Protein AF-A0A6N2WI45-F1 (afdb_monomer_lite)

Secondary structure (DSSP, 8-state):
-PPTTPEEEE-SS-SSS--EEEEEEEE-SSEEEEEES-SSSS-EEEEEETT-TTEEEEE----

Sequence (63 aa):
MPSPGAIIFFDWEHDGTCDHVGIVERCDGTTVYTIEGNSGDAVKERSYAISSDSIMGYGMVVY

Foldseek 3Di:
DDDFQKKWFFDPPLPLDTDAIWTFHDDDPFKTWTFGAPPVNGTDIDIDGPPDPRTPDIGHDDD

pLDDT: mean 96.64, std 4.25, range [71.69, 98.75]

Structure (mmCIF, N/CA/C/O backbone):
data_AF-A0A6N2WI45-F1
#
_entry.id   AF-A0A6N2WI45-F1
#
loop_
_atom_site.group_PDB
_atom_site.id
_atom_site.type_symbol
_atom_site.label_atom_id
_atom_site.label_alt_id
_atom_site.label_comp_id
_atom_site.label_asym_id
_atom_site.label_entity_id
_atom_site.label_seq_id
_atom_site.pdbx_PDB_ins_code
_atom_site.Cartn_x
_atom_site.Cartn_y
_atom_site.Cartn_z
_atom_site.occupancy
_atom_site.B_iso_or_equiv
_atom_site.auth_seq_id
_atom_site.auth_comp_id
_atom_site.auth_asym_id
_atom_site.auth_atom_id
_atom_site.pdbx_PDB_model_num
ATOM 1 N N . MET A 1 1 ? -12.476 2.410 -4.378 1.00 84.38 1 MET A N 1
ATOM 2 C CA . MET A 1 1 ? -11.927 1.771 -3.165 1.00 84.38 1 MET A CA 1
ATOM 3 C C . MET A 1 1 ? -10.835 0.797 -3.575 1.00 84.38 1 MET A C 1
ATOM 5 O O . MET A 1 1 ? -11.042 0.113 -4.575 1.00 84.38 1 MET A O 1
ATOM 9 N N . PRO A 1 2 ? -9.697 0.743 -2.864 1.00 92.25 2 PRO A N 1
ATOM 10 C CA . PRO A 1 2 ? -8.656 -0.257 -3.085 1.00 92.25 2 PRO A CA 1
ATOM 11 C C . PRO A 1 2 ? -9.241 -1.662 -2.982 1.00 92.25 2 PRO A C 1
ATOM 13 O O . PRO A 1 2 ? -10.101 -1.916 -2.138 1.00 92.25 2 PRO A O 1
ATOM 16 N N . SER A 1 3 ? -8.800 -2.555 -3.861 1.00 95.31 3 SER A N 1
ATOM 17 C CA . SER A 1 3 ? -9.287 -3.935 -3.908 1.00 95.31 3 SER A CA 1
ATOM 18 C C . SER A 1 3 ? -8.254 -4.880 -3.294 1.00 95.31 3 SER A C 1
ATOM 20 O O . SER A 1 3 ? -7.063 -4.677 -3.541 1.00 95.31 3 SER A O 1
ATOM 22 N N . PRO A 1 4 ? -8.675 -5.910 -2.537 1.00 96.94 4 PRO A N 1
ATOM 23 C CA . PRO A 1 4 ? -7.780 -6.980 -2.105 1.00 96.94 4 PRO A CA 1
ATOM 24 C C . PRO A 1 4 ? -6.948 -7.536 -3.266 1.00 96.94 4 PRO A C 1
ATOM 26 O O . PRO A 1 4 ? -7.469 -7.752 -4.360 1.00 96.94 4 PRO A O 1
ATOM 29 N N . GL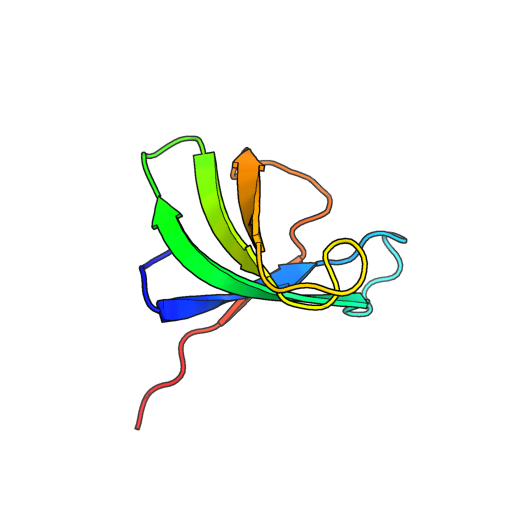Y A 1 5 ? -5.654 -7.747 -3.030 1.00 96.62 5 GLY A N 1
ATOM 30 C CA . GLY A 1 5 ? -4.689 -8.219 -4.025 1.00 96.62 5 GLY A CA 1
ATOM 31 C C . GLY A 1 5 ? -4.089 -7.131 -4.923 1.00 96.62 5 GLY A C 1
ATOM 32 O O . GLY A 1 5 ? -3.151 -7.422 -5.662 1.00 96.62 5 GLY A O 1
ATOM 33 N N . ALA A 1 6 ? -4.572 -5.885 -4.862 1.00 97.62 6 ALA A N 1
ATOM 34 C CA . ALA A 1 6 ? -3.900 -4.770 -5.527 1.00 97.62 6 ALA A CA 1
ATOM 35 C C . ALA A 1 6 ? -2.547 -4.471 -4.861 1.00 97.62 6 ALA A C 1
ATOM 37 O O . ALA A 1 6 ? -2.403 -4.588 -3.643 1.00 97.62 6 ALA A O 1
ATOM 38 N N . ILE A 1 7 ? -1.575 -4.028 -5.654 1.00 98.19 7 ILE A N 1
ATOM 39 C CA . ILE A 1 7 ? -0.345 -3.420 -5.146 1.00 98.19 7 ILE A CA 1
ATOM 40 C C . ILE A 1 7 ? -0.671 -1.983 -4.744 1.00 98.19 7 ILE A C 1
ATOM 42 O O . ILE A 1 7 ? -1.311 -1.262 -5.510 1.00 98.19 7 ILE A O 1
ATOM 46 N N . ILE A 1 8 ? -0.242 -1.573 -3.557 1.00 98.62 8 ILE A N 1
ATOM 47 C CA . ILE A 1 8 ? -0.247 -0.174 -3.118 1.00 98.62 8 ILE A CA 1
ATOM 48 C C . ILE A 1 8 ? 1.174 0.379 -3.230 1.00 98.62 8 ILE A C 1
ATOM 50 O O . ILE A 1 8 ? 2.129 -0.316 -2.883 1.00 98.62 8 ILE A O 1
ATOM 54 N N . PHE A 1 9 ? 1.301 1.604 -3.733 1.00 98.50 9 PHE A N 1
ATOM 55 C CA . PHE A 1 9 ? 2.568 2.312 -3.913 1.00 98.50 9 PHE A CA 1
ATOM 56 C C . PHE A 1 9 ? 2.615 3.512 -2.970 1.00 98.50 9 PHE A C 1
ATOM 58 O O . PHE A 1 9 ? 1.618 4.230 -2.842 1.00 98.50 9 PHE A O 1
ATOM 65 N N . PHE A 1 10 ? 3.765 3.734 -2.341 1.00 98.62 10 PHE A N 1
ATOM 66 C CA . PHE A 1 10 ? 3.996 4.850 -1.435 1.00 98.62 10 PHE A CA 1
ATOM 67 C C . PHE A 1 10 ? 5.111 5.763 -1.942 1.00 98.62 10 PHE A C 1
ATOM 69 O O . PHE A 1 10 ? 6.133 5.278 -2.423 1.00 98.62 10 PHE A O 1
ATOM 76 N N . ASP A 1 11 ? 4.891 7.063 -1.778 1.00 98.38 11 ASP A N 1
ATOM 77 C CA . ASP A 1 11 ? 5.852 8.148 -1.992 1.00 98.38 11 ASP A CA 1
ATOM 78 C C . ASP A 1 11 ? 5.922 8.923 -0.667 1.00 98.38 11 ASP A C 1
ATOM 80 O O . ASP A 1 11 ? 5.016 9.682 -0.308 1.00 98.38 11 ASP A O 1
A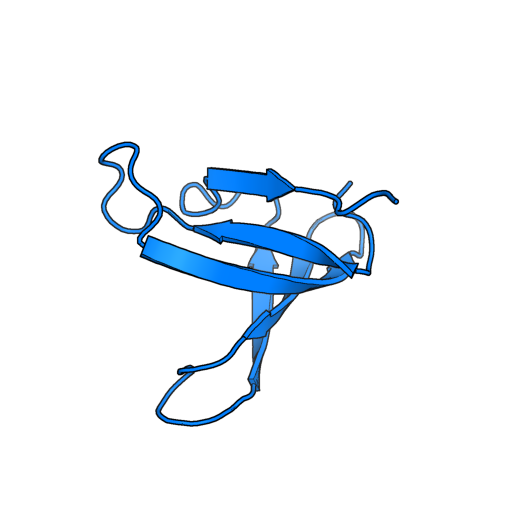TOM 84 N N . TRP A 1 12 ? 6.922 8.596 0.145 1.00 96.94 12 TRP A N 1
ATOM 85 C CA . TRP A 1 12 ? 7.127 9.159 1.478 1.00 96.94 12 TRP A CA 1
ATOM 86 C C . TRP A 1 12 ? 7.833 10.511 1.421 1.00 96.94 12 TRP A C 1
ATOM 88 O O . TRP A 1 12 ? 7.678 11.319 2.339 1.00 96.94 12 TRP A O 1
ATOM 98 N N . GLU A 1 13 ? 8.609 10.744 0.366 1.00 97.38 13 GLU A N 1
ATOM 99 C CA . GLU A 1 13 ? 9.419 11.947 0.170 1.00 97.38 13 GLU A CA 1
ATOM 100 C C . GLU A 1 13 ? 8.680 13.022 -0.647 1.00 97.38 13 GLU A C 1
ATOM 102 O O . GLU A 1 13 ? 9.079 14.189 -0.647 1.00 97.38 13 GLU A O 1
ATOM 107 N N . HIS A 1 14 ? 7.547 12.654 -1.251 1.00 95.94 14 HIS A N 1
ATOM 108 C CA . HIS A 1 14 ? 6.688 13.478 -2.099 1.00 95.94 14 HIS A CA 1
ATOM 109 C C . HIS A 1 14 ? 7.413 14.023 -3.335 1.00 95.94 14 HIS A C 1
ATOM 111 O O . HIS A 1 14 ? 7.174 15.160 -3.761 1.00 95.94 14 HIS A O 1
ATOM 117 N N . ASP A 1 15 ? 8.316 13.225 -3.902 1.00 97.44 15 ASP A N 1
ATOM 118 C CA . ASP A 1 15 ? 9.149 13.609 -5.043 1.00 97.44 15 ASP A CA 1
ATOM 119 C C . ASP A 1 15 ? 8.635 13.050 -6.386 1.00 97.44 15 ASP A C 1
ATOM 121 O O . ASP A 1 15 ? 9.179 13.367 -7.449 1.00 97.44 15 ASP A O 1
ATOM 125 N N . GLY A 1 16 ? 7.543 12.277 -6.358 1.00 96.12 16 GLY A N 1
ATOM 126 C CA . GLY A 1 16 ? 6.954 11.630 -7.527 1.00 96.12 16 GLY A CA 1
ATOM 127 C C . GLY A 1 16 ? 7.589 10.284 -7.885 1.00 96.12 16 GLY A C 1
ATOM 128 O O . GLY A 1 16 ? 7.223 9.704 -8.914 1.00 96.12 16 GLY A O 1
ATOM 129 N N . THR A 1 17 ? 8.505 9.775 -7.061 1.00 97.44 17 THR A N 1
ATOM 130 C CA . THR A 1 17 ? 9.120 8.451 -7.170 1.00 97.44 17 THR A CA 1
ATOM 131 C C . THR A 1 17 ? 8.513 7.512 -6.130 1.00 97.44 17 THR A C 1
ATOM 133 O O . THR A 1 17 ? 8.137 7.904 -5.035 1.00 97.44 17 THR A O 1
ATOM 136 N N . CYS A 1 18 ? 8.374 6.233 -6.480 1.00 97.69 18 CYS A N 1
ATOM 137 C CA . CYS A 1 18 ? 7.888 5.240 -5.529 1.00 97.69 18 CYS A CA 1
ATOM 138 C C . CYS A 1 18 ? 9.023 4.776 -4.606 1.00 97.69 18 CYS A C 1
ATOM 140 O O . CYS A 1 18 ? 10.000 4.197 -5.085 1.00 97.69 18 CYS A O 1
ATOM 142 N N . ASP A 1 19 ? 8.817 4.901 -3.298 1.00 98.25 19 ASP A N 1
ATOM 143 C CA . ASP A 1 19 ? 9.756 4.459 -2.260 1.00 98.25 19 ASP A CA 1
ATOM 144 C C . ASP A 1 19 ? 9.470 3.037 -1.780 1.00 98.25 19 ASP A C 1
ATOM 146 O O . ASP A 1 19 ? 10.375 2.244 -1.501 1.00 98.25 19 ASP A O 1
ATOM 150 N N . HIS A 1 20 ? 8.185 2.701 -1.655 1.00 98.25 20 HIS A N 1
ATOM 151 C CA . HIS A 1 20 ? 7.758 1.457 -1.030 1.00 98.25 20 HIS A CA 1
ATOM 152 C C . HIS A 1 20 ? 6.489 0.893 -1.659 1.00 98.25 20 HIS A C 1
ATOM 154 O O . HIS A 1 20 ? 5.658 1.619 -2.202 1.00 98.25 20 HIS A O 1
ATOM 160 N N . VAL A 1 21 ? 6.324 -0.425 -1.548 1.00 98.50 21 VAL A N 1
ATOM 161 C CA . VAL A 1 21 ? 5.135 -1.132 -2.018 1.00 98.50 21 VAL A CA 1
ATOM 162 C C . VAL A 1 21 ? 4.638 -2.136 -0.990 1.00 98.50 21 VAL A C 1
ATOM 164 O O . VAL A 1 21 ? 5.421 -2.750 -0.265 1.00 98.50 21 VAL A O 1
ATOM 167 N N . GLY A 1 22 ? 3.328 -2.353 -0.993 1.00 98.25 22 GLY A N 1
ATOM 168 C CA . GLY A 1 22 ? 2.658 -3.390 -0.215 1.00 98.25 22 GLY A CA 1
ATOM 169 C C . GLY A 1 22 ? 1.563 -4.079 -1.021 1.00 98.25 22 GLY A C 1
ATOM 170 O O . GLY A 1 22 ? 1.272 -3.704 -2.160 1.00 98.25 22 GLY A O 1
ATOM 171 N N . ILE A 1 23 ? 0.921 -5.075 -0.415 1.00 98.44 23 ILE A N 1
ATOM 172 C CA . ILE A 1 23 ? -0.270 -5.723 -0.978 1.00 98.44 23 ILE A CA 1
ATOM 173 C C . ILE A 1 23 ? -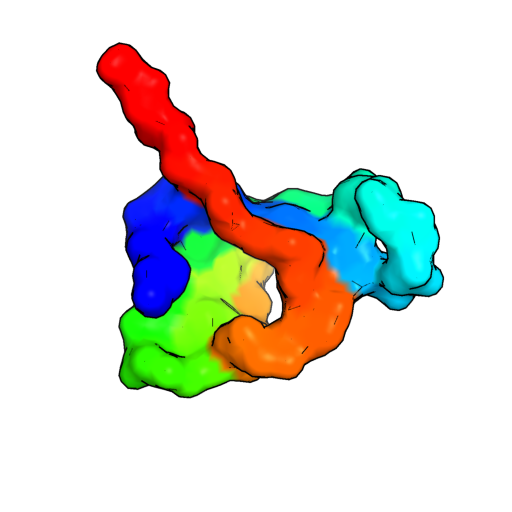1.480 -5.296 -0.160 1.00 98.44 23 ILE A C 1
ATOM 175 O O . ILE A 1 23 ? -1.469 -5.414 1.062 1.00 98.44 23 ILE A O 1
ATOM 179 N N . VAL A 1 24 ? -2.538 -4.838 -0.825 1.00 98.50 24 VAL A N 1
ATOM 180 C CA . VAL A 1 24 ? -3.828 -4.568 -0.187 1.00 98.50 24 VAL A CA 1
ATOM 181 C C . VAL A 1 24 ? -4.437 -5.891 0.269 1.00 98.50 24 VAL A C 1
ATOM 183 O O . VAL A 1 24 ? -4.746 -6.756 -0.549 1.00 98.50 24 VAL A O 1
ATOM 186 N N . GLU A 1 25 ? -4.644 -6.040 1.571 1.00 98.50 25 GLU A N 1
ATOM 187 C CA . GLU A 1 25 ? -5.339 -7.188 2.153 1.00 98.50 25 GLU A CA 1
ATOM 188 C C . GLU A 1 25 ? -6.854 -6.942 2.177 1.00 98.50 25 GLU A C 1
ATOM 190 O O . GLU A 1 25 ? -7.640 -7.784 1.743 1.00 98.50 25 GLU A O 1
ATOM 195 N N . ARG A 1 26 ? -7.272 -5.758 2.642 1.00 98.19 26 ARG A N 1
ATOM 196 C CA . ARG A 1 26 ? -8.681 -5.339 2.715 1.00 98.19 26 ARG A CA 1
ATOM 197 C C . ARG A 1 26 ? -8.822 -3.818 2.774 1.00 98.19 26 ARG A C 1
ATOM 199 O O . ARG A 1 26 ? -7.863 -3.096 3.037 1.00 98.19 26 ARG A O 1
ATOM 206 N N . CYS A 1 27 ? -10.042 -3.325 2.571 1.00 97.75 27 CYS A N 1
ATOM 207 C CA . CYS A 1 27 ? -10.384 -1.920 2.767 1.00 97.75 27 CYS A CA 1
ATOM 208 C C . CYS A 1 27 ? -11.819 -1.772 3.290 1.00 97.75 27 CYS A C 1
ATOM 210 O O . CYS A 1 27 ? -12.726 -2.423 2.774 1.00 97.75 27 CYS A O 1
ATOM 212 N N . ASP A 1 28 ? -12.022 -0.919 4.296 1.00 97.25 28 ASP A N 1
ATOM 213 C CA . ASP A 1 28 ? -13.319 -0.734 4.974 1.00 97.25 28 ASP A CA 1
ATOM 214 C C . ASP A 1 28 ? -14.110 0.508 4.520 1.00 97.25 28 ASP A C 1
ATOM 216 O O . ASP A 1 28 ? -15.160 0.818 5.078 1.00 97.25 28 ASP A O 1
ATOM 220 N N . GLY A 1 29 ? -13.623 1.223 3.501 1.00 96.00 29 GLY A N 1
ATOM 221 C CA . GLY A 1 29 ? -14.220 2.478 3.030 1.00 96.00 29 GLY A CA 1
ATOM 222 C C . GLY A 1 29 ? -13.472 3.732 3.484 1.00 96.00 29 GLY A C 1
ATOM 223 O O . GLY A 1 29 ? -13.588 4.766 2.833 1.00 96.00 29 GLY A O 1
ATOM 224 N N . THR A 1 30 ? -12.666 3.639 4.542 1.00 97.69 30 THR A N 1
ATOM 225 C CA . THR A 1 30 ? -11.889 4.768 5.094 1.00 97.69 30 THR A CA 1
ATOM 226 C C . THR A 1 30 ? -10.429 4.423 5.350 1.00 97.69 30 THR A C 1
ATOM 228 O O . THR A 1 30 ? -9.555 5.280 5.216 1.00 97.69 30 THR A O 1
ATOM 231 N N . THR A 1 31 ? -10.161 3.156 5.647 1.00 98.44 31 THR A N 1
ATOM 232 C CA . THR A 1 31 ? -8.846 2.618 5.961 1.00 98.44 31 THR A CA 1
ATOM 233 C C . THR A 1 31 ? -8.520 1.507 4.976 1.00 98.44 31 THR A C 1
ATOM 235 O O . THR A 1 31 ? -9.341 0.621 4.711 1.00 98.44 31 THR A O 1
ATOM 238 N N . VAL A 1 32 ? -7.320 1.553 4.409 1.00 98.62 32 VAL A N 1
ATOM 239 C CA . VAL A 1 32 ? -6.728 0.431 3.683 1.00 98.62 32 VAL A CA 1
ATOM 240 C C . VAL A 1 32 ? -5.804 -0.322 4.626 1.00 98.62 32 VAL A C 1
ATOM 242 O O . VAL A 1 32 ? -5.039 0.290 5.370 1.00 98.62 32 VAL A O 1
ATOM 245 N N . TYR A 1 33 ? -5.892 -1.645 4.594 1.00 98.69 33 TYR A N 1
ATOM 246 C CA . TYR A 1 33 ? -5.029 -2.536 5.350 1.00 98.69 33 TYR A CA 1
ATOM 247 C C . TYR A 1 33 ? -4.166 -3.332 4.387 1.00 98.69 33 TYR A C 1
ATOM 249 O O . TYR A 1 33 ? -4.639 -3.792 3.340 1.00 98.69 33 TYR A O 1
ATOM 257 N N . THR A 1 34 ? -2.895 -3.461 4.731 1.00 98.75 34 THR A N 1
ATOM 258 C CA . THR A 1 34 ? -1.850 -3.908 3.818 1.00 98.75 34 THR A CA 1
ATOM 259 C C . THR A 1 34 ? -0.960 -4.943 4.485 1.00 98.75 34 THR A C 1
ATOM 261 O O . THR A 1 34 ? -0.765 -4.919 5.699 1.00 98.75 34 THR A O 1
ATOM 264 N N . ILE A 1 35 ? -0.395 -5.843 3.683 1.00 98.69 35 ILE A N 1
ATOM 265 C CA . ILE A 1 35 ? 0.711 -6.711 4.088 1.00 98.69 35 ILE A CA 1
ATOM 266 C C . ILE A 1 35 ? 1.990 -6.151 3.471 1.00 98.69 35 ILE A C 1
ATOM 268 O O . ILE A 1 35 ? 2.112 -6.067 2.246 1.00 98.69 35 ILE A O 1
ATOM 272 N N . GLU A 1 36 ? 2.932 -5.764 4.328 1.00 98.69 36 GLU A N 1
ATOM 273 C CA . GLU A 1 36 ? 4.159 -5.065 3.945 1.00 98.69 36 GLU A CA 1
ATOM 274 C C . GLU A 1 36 ? 5.391 -5.795 4.479 1.00 98.69 36 GLU A C 1
ATOM 276 O O . GLU A 1 36 ? 5.453 -6.207 5.641 1.00 98.69 36 GLU A O 1
ATOM 281 N N . GLY A 1 37 ? 6.387 -5.961 3.608 1.00 98.44 37 GLY A N 1
ATOM 282 C CA . GLY A 1 37 ? 7.730 -6.381 3.999 1.00 98.44 37 GLY A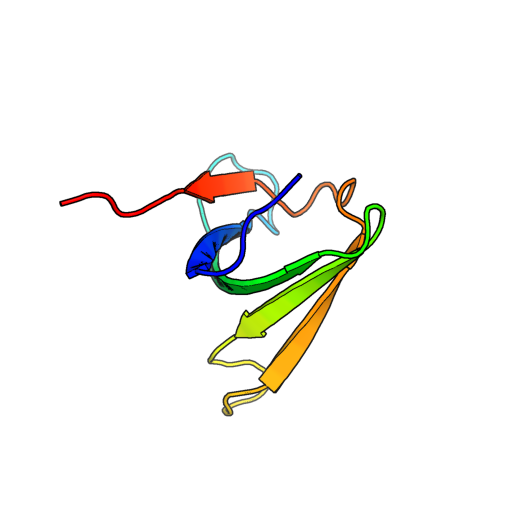 CA 1
ATOM 283 C C . GLY A 1 37 ? 8.534 -5.208 4.558 1.00 98.44 37 GLY A C 1
ATOM 284 O O . GLY A 1 37 ? 8.088 -4.065 4.523 1.00 98.44 37 GLY A O 1
ATOM 285 N N . ASN A 1 38 ? 9.736 -5.484 5.070 1.00 97.19 38 ASN A N 1
ATOM 286 C CA . ASN A 1 38 ? 10.635 -4.460 5.620 1.00 97.19 38 ASN A CA 1
ATOM 287 C C . ASN A 1 38 ? 9.985 -3.564 6.705 1.00 97.19 38 ASN A C 1
ATOM 289 O O . ASN A 1 38 ? 10.419 -2.445 6.964 1.00 97.19 38 ASN A O 1
ATOM 293 N N . SER A 1 39 ? 8.946 -4.062 7.384 1.00 95.81 39 SER A N 1
ATOM 294 C CA . SER A 1 39 ? 8.241 -3.346 8.451 1.00 95.81 39 SER A CA 1
ATOM 295 C C . SER A 1 39 ? 8.951 -3.561 9.791 1.00 95.81 39 SER A C 1
ATOM 297 O O . SER A 1 39 ? 8.410 -4.152 10.732 1.00 95.81 39 SER A O 1
ATOM 299 N N . GLY A 1 40 ? 10.208 -3.117 9.867 1.00 96.38 40 GLY A N 1
ATOM 300 C CA . GLY A 1 40 ? 11.147 -3.469 10.936 1.00 96.38 40 GLY A CA 1
ATOM 301 C C . GLY A 1 40 ? 11.617 -4.917 10.801 1.00 96.38 40 GLY A C 1
ATOM 302 O O . GLY A 1 40 ? 11.289 -5.739 11.657 1.00 96.38 40 GLY A O 1
ATOM 303 N N . ASP A 1 41 ? 12.298 -5.212 9.687 1.00 97.12 41 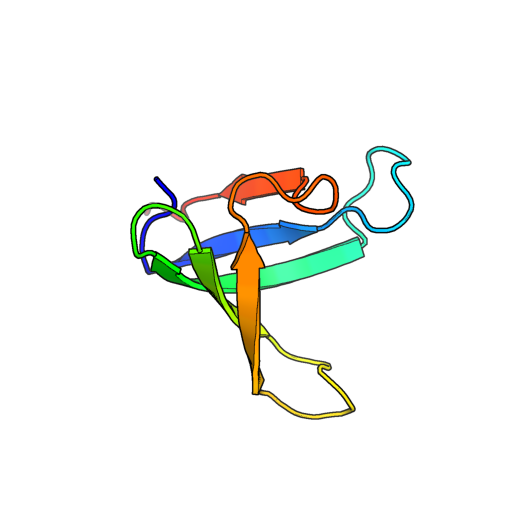ASP A N 1
ATOM 304 C CA . ASP A 1 41 ? 12.902 -6.510 9.332 1.00 97.12 41 ASP A CA 1
ATOM 305 C C . ASP A 1 41 ? 11.949 -7.718 9.362 1.00 97.12 41 ASP A C 1
ATOM 307 O O . ASP A 1 41 ? 12.357 -8.863 9.560 1.00 97.12 41 ASP A O 1
ATOM 311 N N . ALA A 1 42 ? 10.654 -7.479 9.156 1.00 98.06 42 ALA A N 1
ATOM 312 C CA . ALA A 1 42 ? 9.632 -8.517 9.139 1.00 98.06 42 ALA A CA 1
ATOM 313 C C . ALA A 1 42 ? 8.473 -8.158 8.204 1.00 98.06 42 ALA A C 1
ATOM 315 O O . ALA A 1 42 ? 8.293 -6.999 7.821 1.00 98.06 42 ALA A O 1
ATOM 316 N N . VAL A 1 43 ? 7.669 -9.172 7.879 1.00 98.56 43 VAL A N 1
ATOM 317 C CA . VAL A 1 43 ? 6.357 -8.997 7.249 1.00 98.56 43 VAL A CA 1
ATOM 318 C C . VAL A 1 43 ? 5.346 -8.637 8.330 1.00 98.56 43 VAL A C 1
ATOM 320 O O . VAL A 1 43 ? 5.253 -9.343 9.337 1.00 98.56 43 VAL A O 1
ATOM 323 N N . LYS A 1 44 ? 4.601 -7.545 8.143 1.00 98.56 44 LYS A N 1
ATOM 324 C CA . LYS A 1 44 ? 3.578 -7.094 9.095 1.00 98.56 44 LYS A CA 1
ATOM 325 C C . LYS A 1 44 ? 2.344 -6.560 8.381 1.00 98.56 44 LYS A C 1
ATOM 327 O O . LYS A 1 44 ? 2.430 -6.075 7.255 1.00 98.56 44 LYS A O 1
ATOM 332 N N . GLU A 1 45 ? 1.213 -6.624 9.079 1.00 98.50 45 GLU A N 1
ATOM 333 C CA . GLU A 1 45 ? 0.035 -5.844 8.711 1.00 98.50 45 GLU A CA 1
ATOM 334 C C . GLU A 1 45 ? 0.272 -4.368 9.056 1.00 98.50 45 GLU A C 1
ATOM 336 O O . GLU A 1 45 ? 0.799 -4.036 10.128 1.00 98.50 45 GLU A O 1
ATOM 341 N N . ARG A 1 46 ? -0.123 -3.482 8.145 1.00 98.56 46 ARG A N 1
ATOM 342 C CA . ARG A 1 46 ? -0.150 -2.032 8.340 1.00 98.56 46 ARG A CA 1
ATOM 343 C C . ARG A 1 46 ? -1.509 -1.494 7.901 1.00 98.56 46 ARG A C 1
ATOM 345 O O . ARG A 1 46 ? -2.299 -2.187 7.262 1.00 98.56 46 ARG A O 1
ATOM 352 N N . SER A 1 47 ? -1.817 -0.269 8.310 1.00 98.44 47 SER A N 1
ATOM 353 C CA . SER A 1 47 ? -3.100 0.361 8.014 1.00 98.44 47 SER A CA 1
ATOM 354 C C . SER A 1 47 ? -2.940 1.858 7.835 1.00 98.44 47 SER A C 1
ATOM 356 O O . SER A 1 47 ? -2.284 2.506 8.653 1.00 98.44 47 SER A O 1
ATOM 358 N N . TYR A 1 48 ? -3.593 2.402 6.817 1.00 98.44 48 TYR A N 1
ATOM 359 C CA . TYR A 1 48 ? -3.496 3.810 6.453 1.00 98.44 48 TYR A CA 1
ATOM 360 C C . TYR A 1 48 ? -4.878 4.348 6.105 1.00 98.44 48 TYR A C 1
ATOM 362 O O . TYR A 1 48 ? -5.710 3.632 5.544 1.00 98.44 48 TYR A O 1
ATOM 370 N N . ALA A 1 49 ? -5.122 5.625 6.397 1.00 98.44 49 ALA A N 1
ATOM 371 C CA . ALA A 1 49 ? -6.282 6.304 5.837 1.00 98.44 49 ALA A CA 1
ATOM 372 C C . ALA A 1 49 ? -6.161 6.307 4.306 1.00 98.44 49 ALA A C 1
ATOM 374 O O . ALA A 1 49 ? -5.090 6.595 3.774 1.00 98.44 49 ALA A O 1
ATOM 375 N N . ILE A 1 50 ? -7.255 6.039 3.589 1.00 97.50 50 ILE A N 1
ATOM 376 C CA . ILE A 1 50 ? -7.248 6.039 2.114 1.00 97.50 50 ILE A CA 1
ATOM 377 C C . ILE A 1 50 ? -6.882 7.405 1.515 1.00 97.50 50 ILE A C 1
ATOM 379 O O . ILE A 1 50 ? -6.533 7.480 0.343 1.00 97.50 50 ILE A O 1
ATOM 383 N N . SER A 1 51 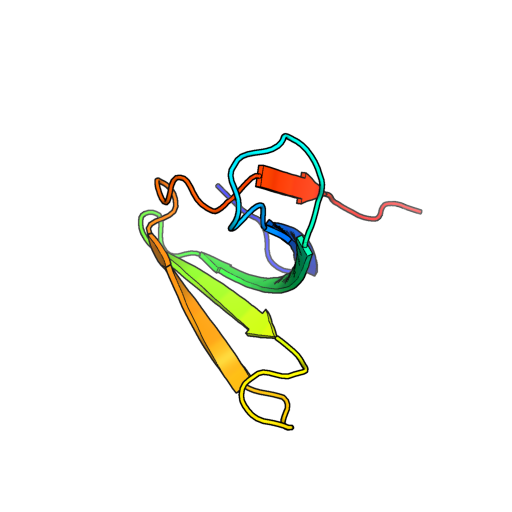? -6.998 8.468 2.315 1.00 97.25 51 SER A N 1
ATOM 384 C CA . SER A 1 51 ? -6.648 9.847 1.977 1.00 97.25 51 SER A CA 1
ATOM 385 C C . SER A 1 51 ? -5.225 10.226 2.392 1.00 97.25 51 SER A C 1
ATOM 387 O O . SER A 1 51 ? -4.922 11.410 2.451 1.00 97.25 51 SER A O 1
ATOM 389 N N . SER A 1 52 ? -4.389 9.268 2.797 1.00 97.75 52 SER A N 1
ATOM 390 C CA . SER A 1 52 ? -3.007 9.555 3.176 1.00 97.75 52 SER A CA 1
ATOM 391 C C . SER A 1 52 ? -2.227 10.079 1.973 1.00 97.75 52 SER A C 1
ATOM 393 O O . SER A 1 52 ? -2.180 9.420 0.937 1.00 97.75 52 SER A O 1
ATOM 395 N N . ASP A 1 53 ? -1.571 11.226 2.146 1.00 97.12 53 ASP A N 1
ATOM 396 C CA . ASP A 1 53 ? -0.767 11.866 1.097 1.00 97.12 53 ASP A CA 1
ATOM 397 C C . ASP A 1 53 ? 0.484 11.058 0.722 1.00 97.12 53 ASP A C 1
ATOM 399 O O . ASP A 1 53 ? 1.082 11.282 -0.324 1.00 97.12 53 ASP A O 1
ATOM 403 N N . SER A 1 54 ? 0.877 10.097 1.562 1.00 97.81 54 SER A N 1
ATOM 404 C CA . SER A 1 54 ? 1.968 9.166 1.274 1.00 97.81 54 SER A CA 1
ATOM 405 C C . SER A 1 54 ? 1.565 8.055 0.302 1.00 97.81 54 SER A C 1
ATOM 407 O O . SER A 1 54 ? 2.427 7.312 -0.158 1.00 97.81 54 SER A O 1
ATOM 409 N N . ILE A 1 55 ? 0.268 7.878 0.022 1.00 98.19 55 ILE A N 1
ATOM 410 C CA . ILE A 1 55 ? -0.209 6.872 -0.929 1.00 98.19 55 ILE A CA 1
ATOM 411 C C . ILE A 1 55 ? -0.122 7.465 -2.334 1.00 98.19 55 ILE A C 1
ATOM 413 O O . ILE A 1 55 ? -0.933 8.302 -2.724 1.00 98.19 55 ILE A O 1
ATOM 417 N N . MET A 1 56 ? 0.830 6.966 -3.118 1.00 98.00 56 MET A N 1
ATOM 418 C CA . MET A 1 56 ? 1.027 7.369 -4.510 1.00 98.00 56 MET A CA 1
ATOM 419 C C . MET A 1 56 ? -0.063 6.791 -5.424 1.00 98.00 56 MET A C 1
ATOM 421 O O . MET A 1 56 ? -0.486 7.422 -6.393 1.00 98.00 56 MET A O 1
ATOM 425 N N . GLY A 1 57 ? -0.541 5.579 -5.126 1.00 97.50 57 GLY A N 1
ATOM 426 C CA . GLY A 1 57 ? -1.617 4.954 -5.888 1.00 97.50 57 GLY A CA 1
ATOM 427 C C . GLY A 1 57 ? -1.731 3.446 -5.703 1.00 97.50 57 GLY A C 1
ATOM 428 O O . GLY A 1 57 ? -1.120 2.851 -4.815 1.00 97.50 57 GLY A O 1
ATOM 429 N N . TYR A 1 58 ? -2.533 2.827 -6.572 1.00 97.56 58 TYR A N 1
ATOM 430 C CA . TYR A 1 58 ? -2.826 1.394 -6.556 1.00 97.56 58 TYR A CA 1
ATOM 431 C C . TYR A 1 58 ? -2.710 0.801 -7.962 1.00 97.56 58 TYR A C 1
ATOM 433 O O . TYR A 1 58 ? -3.148 1.420 -8.931 1.00 97.56 58 TYR A O 1
ATOM 441 N N . GLY A 1 59 ? -2.184 -0.417 -8.071 1.00 96.56 59 GLY A N 1
ATOM 442 C CA . GLY A 1 59 ? -2.058 -1.157 -9.326 1.00 96.56 59 GLY A CA 1
ATOM 443 C C . GLY A 1 59 ? -2.635 -2.563 -9.209 1.00 96.56 59 GLY A C 1
ATOM 444 O O . GLY A 1 59 ? -2.397 -3.259 -8.225 1.00 96.56 59 GLY A O 1
ATOM 445 N N . MET A 1 60 ? -3.393 -2.996 -10.215 1.00 94.88 60 MET A N 1
ATOM 446 C CA . MET A 1 60 ? -3.926 -4.357 -10.281 1.00 94.88 60 MET A CA 1
ATOM 447 C C . MET A 1 60 ? -3.137 -5.154 -11.318 1.00 94.88 60 MET A C 1
ATOM 449 O O . MET A 1 60 ? -2.999 -4.718 -12.460 1.00 94.88 60 MET A O 1
ATOM 453 N N . VAL A 1 61 ? -2.628 -6.320 -10.925 1.00 87.06 61 VAL A N 1
ATOM 454 C CA . VAL A 1 61 ? -1.995 -7.252 -11.862 1.00 87.06 61 VAL A CA 1
ATOM 455 C C . VAL A 1 61 ? -3.098 -8.102 -12.481 1.00 87.06 61 VAL A C 1
ATOM 457 O O . VAL A 1 61 ? -3.766 -8.861 -11.781 1.00 87.06 61 VAL A O 1
ATOM 460 N N . VAL A 1 62 ? -3.304 -7.949 -13.785 1.00 85.00 62 VAL A N 1
ATOM 461 C CA . VAL A 1 62 ? -4.266 -8.730 -14.572 1.00 85.00 62 VAL A CA 1
ATOM 462 C C . VAL A 1 62 ? -3.504 -9.556 -15.606 1.00 85.00 62 VAL A C 1
ATOM 464 O O . VAL A 1 62 ? -2.496 -9.089 -16.137 1.00 85.00 62 VAL A O 1
ATOM 467 N N . TYR A 1 63 ? -3.944 -10.796 -15.816 1.00 71.69 63 TYR A N 1
ATOM 468 C CA . TYR A 1 63 ? -3.346 -11.732 -16.772 1.00 71.69 63 TYR A CA 1
ATOM 469 C C . TYR A 1 63 ? -3.891 -11.533 -18.188 1.00 71.69 63 TYR A C 1
ATOM 471 O O . TYR A 1 63 ? -5.043 -11.056 -18.320 1.00 71.69 63 TYR A O 1
#

Radius of gyration: 11.21 Å; chains: 1; bounding box: 27×25×28 Å